Protein AF-T1BIL3-F1 (afdb_monomer)

pLDDT: mean 89.93, std 10.74, range [42.0, 98.38]

Structure (mmCIF, N/CA/C/O backbone):
data_AF-T1BIL3-F1
#
_entry.id   AF-T1BIL3-F1
#
loop_
_atom_site.group_PDB
_atom_site.id
_atom_site.type_symbol
_atom_site.label_atom_id
_atom_site.label_alt_id
_atom_site.label_comp_id
_atom_site.label_asym_id
_atom_site.label_entity_id
_atom_site.label_seq_id
_atom_site.pdbx_PDB_ins_code
_atom_site.Cartn_x
_atom_site.Cartn_y
_atom_site.Cartn_z
_atom_site.occupancy
_atom_site.B_iso_or_equiv
_atom_site.auth_seq_id
_atom_site.auth_comp_id
_atom_site.auth_asym_id
_atom_site.auth_atom_id
_atom_site.pdbx_PDB_model_num
ATOM 1 N N . MET A 1 1 ? 8.417 8.954 -20.978 1.00 43.25 1 MET A N 1
ATOM 2 C CA . MET A 1 1 ? 8.339 9.498 -19.604 1.00 43.25 1 MET A CA 1
ATOM 3 C C . MET A 1 1 ? 7.316 8.680 -18.839 1.00 43.25 1 MET A C 1
ATOM 5 O O . MET A 1 1 ? 6.170 8.640 -19.264 1.00 43.25 1 MET A O 1
ATOM 9 N N . HIS A 1 2 ? 7.718 7.974 -17.783 1.00 51.50 2 HIS A N 1
ATOM 10 C CA . HIS A 1 2 ? 6.788 7.180 -16.974 1.00 51.50 2 HIS A CA 1
ATOM 11 C C . HIS A 1 2 ? 5.983 8.126 -16.070 1.00 51.50 2 HIS A C 1
ATOM 13 O O . HIS A 1 2 ? 6.568 8.838 -15.262 1.00 51.50 2 HIS A O 1
ATOM 19 N N . GLN A 1 3 ? 4.660 8.177 -16.250 1.00 61.75 3 GLN A N 1
ATOM 20 C CA . GLN A 1 3 ? 3.774 9.171 -15.618 1.00 61.75 3 GLN A CA 1
ATOM 21 C C . GLN A 1 3 ? 3.344 8.832 -14.171 1.00 61.75 3 GLN A C 1
ATOM 23 O O . GLN A 1 3 ? 2.511 9.527 -13.601 1.00 61.75 3 GLN A O 1
ATOM 28 N N . GLY A 1 4 ? 3.916 7.801 -13.541 1.00 76.25 4 GLY A N 1
ATOM 29 C CA . GLY A 1 4 ? 3.666 7.470 -12.134 1.00 76.25 4 GLY A CA 1
ATOM 30 C C . GLY A 1 4 ? 3.853 5.986 -11.827 1.00 76.25 4 GLY A C 1
ATOM 31 O O . GLY A 1 4 ? 3.975 5.170 -12.738 1.00 76.25 4 GLY A O 1
ATOM 32 N N . ILE A 1 5 ? 3.862 5.635 -10.538 1.00 87.62 5 ILE A N 1
ATOM 33 C CA . ILE A 1 5 ? 3.815 4.243 -10.070 1.00 87.62 5 ILE A CA 1
ATOM 34 C C . ILE A 1 5 ? 2.350 3.839 -9.813 1.00 87.62 5 ILE A C 1
ATOM 36 O O . ILE A 1 5 ? 1.689 4.466 -8.978 1.00 87.62 5 ILE A O 1
ATOM 40 N N . PRO A 1 6 ? 1.776 2.860 -10.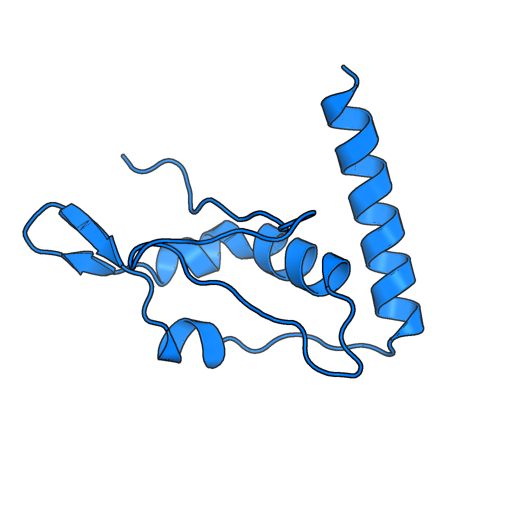538 1.00 91.25 6 PRO A N 1
ATOM 41 C CA . PRO A 1 6 ? 0.423 2.378 -10.270 1.00 91.25 6 PRO A CA 1
ATOM 42 C C . PRO A 1 6 ? 0.348 1.713 -8.894 1.00 91.25 6 PRO A C 1
ATOM 44 O O . PRO A 1 6 ? 1.192 0.890 -8.552 1.00 91.25 6 PRO A O 1
ATOM 47 N N . ILE A 1 7 ? -0.666 2.073 -8.114 1.00 93.56 7 ILE A N 1
ATOM 48 C CA . ILE A 1 7 ? -0.946 1.492 -6.800 1.00 93.56 7 ILE A CA 1
ATOM 49 C C . ILE A 1 7 ? -2.439 1.178 -6.796 1.00 93.56 7 ILE A C 1
ATOM 51 O O . ILE A 1 7 ? -3.233 2.011 -7.2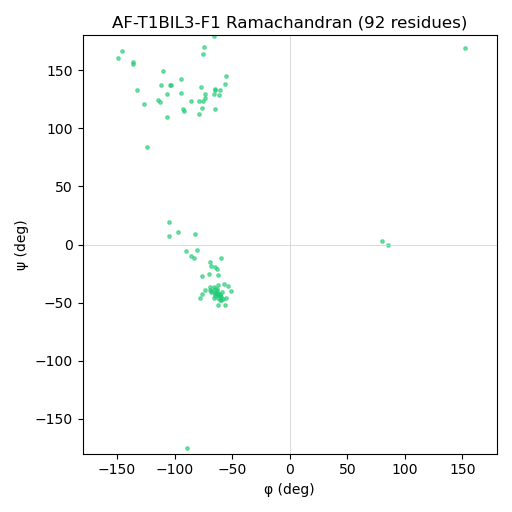26 1.00 93.56 7 ILE A O 1
ATOM 55 N N . GLY A 1 8 ? -2.815 -0.020 -6.357 1.00 93.81 8 GLY A N 1
ATOM 56 C CA . GLY A 1 8 ? -4.203 -0.474 -6.346 1.00 93.81 8 GLY A CA 1
ATOM 57 C C . GLY A 1 8 ? -4.468 -1.436 -5.196 1.00 93.81 8 GLY A C 1
ATOM 58 O O . GLY A 1 8 ? -3.537 -2.034 -4.653 1.00 93.81 8 GLY A O 1
ATOM 59 N N . ILE A 1 9 ? -5.744 -1.593 -4.847 1.00 94.56 9 ILE A N 1
ATOM 60 C CA . ILE A 1 9 ? -6.207 -2.556 -3.847 1.00 94.56 9 ILE A CA 1
ATOM 61 C C . ILE A 1 9 ? -6.907 -3.733 -4.534 1.00 94.56 9 ILE A C 1
ATOM 63 O O . ILE A 1 9 ? -7.788 -3.561 -5.377 1.00 94.56 9 ILE A O 1
ATOM 67 N N . ALA A 1 10 ? -6.505 -4.957 -4.193 1.00 95.31 10 ALA A N 1
ATOM 68 C CA . ALA A 1 10 ? -7.148 -6.156 -4.715 1.00 95.31 10 ALA A CA 1
ATOM 69 C C . ALA A 1 10 ? -8.455 -6.426 -3.951 1.00 95.31 10 ALA A C 1
ATOM 71 O O . ALA A 1 10 ? -8.430 -6.770 -2.773 1.00 95.31 10 ALA A O 1
ATOM 72 N N . ILE A 1 11 ? -9.599 -6.295 -4.631 1.00 93.44 11 ILE A N 1
ATOM 73 C CA . ILE A 1 11 ? -10.942 -6.534 -4.058 1.00 93.44 11 ILE A CA 1
ATOM 74 C C . ILE A 1 11 ? -11.430 -7.985 -4.202 1.00 93.44 11 ILE A C 1
ATOM 76 O O . ILE A 1 11 ? -12.509 -8.343 -3.739 1.00 93.44 11 ILE A O 1
ATOM 80 N N . LYS A 1 12 ? -10.661 -8.815 -4.908 1.00 95.06 12 LYS A N 1
ATOM 81 C CA . LYS A 1 12 ? -10.931 -10.234 -5.154 1.00 95.06 12 LYS A CA 1
ATOM 82 C C . LYS A 1 12 ? -9.609 -10.993 -5.197 1.00 95.06 12 LYS A C 1
ATOM 84 O O . LYS A 1 12 ? -8.552 -10.380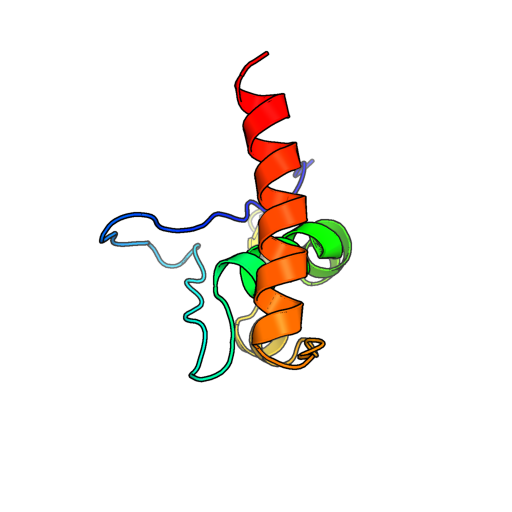 -5.341 1.00 95.06 12 LYS A O 1
ATOM 89 N N . ASN A 1 13 ? -9.671 -12.318 -5.129 1.00 95.88 13 ASN A N 1
ATOM 90 C CA . ASN A 1 13 ? -8.484 -13.147 -5.320 1.00 95.88 13 ASN A CA 1
ATOM 91 C C . ASN A 1 13 ? -7.915 -12.932 -6.728 1.00 95.88 13 ASN A C 1
ATOM 93 O O . ASN A 1 13 ? -8.640 -13.018 -7.720 1.00 95.88 13 ASN A O 1
ATOM 97 N N . VAL A 1 14 ? -6.618 -12.651 -6.799 1.00 95.50 14 VAL A N 1
ATOM 98 C CA . VAL A 1 14 ? -5.890 -12.364 -8.038 1.00 95.50 14 VAL A CA 1
ATOM 99 C C . VAL A 1 14 ? -4.553 -13.097 -8.044 1.00 95.50 14 VAL A C 1
ATOM 101 O O . VAL A 1 14 ? -4.004 -13.417 -6.991 1.00 95.50 14 VAL A O 1
ATOM 104 N N . ALA A 1 15 ? -4.021 -13.327 -9.240 1.00 95.94 15 ALA A N 1
ATOM 105 C CA . ALA A 1 15 ? -2.630 -13.702 -9.458 1.00 95.94 15 ALA A CA 1
ATOM 106 C C . ALA A 1 15 ? -1.904 -12.527 -10.126 1.00 95.94 15 ALA A C 1
ATOM 108 O O . ALA A 1 15 ? -2.518 -11.762 -10.870 1.00 95.94 15 ALA A O 1
ATOM 109 N N . PHE A 1 16 ? -0.609 -12.376 -9.861 1.00 94.00 16 PHE A N 1
ATOM 110 C CA . PHE A 1 16 ? 0.209 -11.288 -10.396 1.00 94.00 16 PHE A CA 1
ATOM 111 C C . PHE A 1 16 ? 1.568 -11.815 -10.876 1.00 94.00 16 PHE A C 1
ATOM 113 O O . PHE A 1 16 ? 2.020 -12.873 -10.437 1.00 94.00 16 PHE A O 1
ATOM 120 N N . ASN A 1 17 ? 2.195 -11.103 -11.815 1.00 92.75 17 ASN A N 1
ATOM 121 C CA . ASN A 1 17 ? 3.500 -11.463 -12.374 1.00 92.75 17 ASN A CA 1
ATOM 122 C C . ASN A 1 17 ? 4.660 -10.838 -11.560 1.00 92.75 17 ASN A C 1
ATOM 124 O O . ASN A 1 17 ? 4.445 -10.207 -10.530 1.00 92.75 17 ASN A O 1
ATOM 128 N N . GLN A 1 18 ? 5.908 -10.998 -12.015 1.00 87.62 18 GLN A N 1
ATOM 129 C CA . GLN A 1 18 ? 7.102 -10.556 -11.269 1.00 87.62 18 GLN A CA 1
ATOM 130 C C . GLN A 1 18 ? 7.255 -9.026 -11.148 1.00 87.62 18 GLN A C 1
ATOM 132 O O . GLN A 1 18 ? 7.975 -8.547 -10.261 1.00 87.62 18 GLN A O 1
ATOM 137 N N . ASP A 1 19 ? 6.558 -8.275 -12.004 1.00 86.44 19 ASP A N 1
ATOM 138 C CA . ASP A 1 19 ? 6.624 -6.812 -12.081 1.00 86.44 19 ASP A CA 1
ATOM 139 C C . ASP A 1 19 ? 5.711 -6.123 -11.058 1.00 86.44 19 ASP A C 1
ATOM 141 O O . ASP A 1 19 ? 5.830 -4.924 -10.815 1.00 86.44 19 ASP A O 1
ATOM 145 N N . ILE A 1 20 ? 4.821 -6.883 -10.417 1.00 91.44 20 ILE A N 1
ATOM 146 C CA . ILE A 1 20 ? 3.899 -6.388 -9.398 1.00 91.44 20 ILE A CA 1
ATOM 147 C C . ILE A 1 20 ? 4.396 -6.815 -8.017 1.00 91.44 20 ILE A C 1
ATOM 149 O O . ILE A 1 20 ? 4.818 -7.952 -7.798 1.00 91.44 20 ILE A O 1
ATOM 153 N N . LYS A 1 21 ? 4.324 -5.894 -7.053 1.00 92.38 21 LYS A N 1
ATOM 154 C CA . LYS A 1 21 ? 4.570 -6.180 -5.636 1.00 92.38 21 LYS A CA 1
ATOM 155 C C . LYS A 1 21 ? 3.240 -6.172 -4.896 1.00 92.38 21 LYS A C 1
ATOM 157 O O . LYS A 1 21 ? 2.630 -5.120 -4.733 1.00 92.38 21 LYS A O 1
ATOM 162 N N . ALA A 1 22 ? 2.786 -7.348 -4.468 1.00 93.62 22 ALA A N 1
ATOM 163 C CA . ALA A 1 22 ? 1.609 -7.470 -3.621 1.00 93.62 22 ALA A CA 1
ATOM 164 C C . ALA A 1 22 ? 2.009 -7.308 -2.152 1.00 93.62 22 ALA A C 1
ATOM 166 O O . ALA A 1 22 ? 2.855 -8.042 -1.643 1.00 93.62 22 ALA A O 1
ATOM 167 N N . LEU A 1 23 ? 1.383 -6.348 -1.478 1.00 93.56 23 LEU A N 1
ATOM 168 C CA . LEU A 1 23 ? 1.556 -6.115 -0.051 1.00 93.56 23 LEU A CA 1
ATOM 169 C C . LEU A 1 23 ? 0.341 -6.665 0.690 1.00 93.56 23 LEU A C 1
ATOM 171 O O . LEU A 1 23 ? -0.798 -6.463 0.269 1.00 93.56 23 LEU A O 1
ATOM 175 N N . ARG A 1 24 ? 0.585 -7.342 1.811 1.00 93.25 24 ARG A N 1
ATOM 176 C CA . ARG A 1 24 ? -0.461 -7.776 2.736 1.00 93.25 24 ARG A CA 1
ATOM 177 C C . ARG A 1 24 ? -0.305 -6.994 4.030 1.00 93.25 24 ARG A C 1
ATOM 179 O O . ARG A 1 24 ? 0.757 -7.046 4.644 1.00 93.25 24 ARG A O 1
ATOM 186 N N . ALA A 1 25 ? -1.359 -6.291 4.433 1.00 93.69 25 ALA A N 1
ATOM 187 C CA . ALA A 1 25 ? -1.392 -5.645 5.737 1.00 93.69 25 ALA A CA 1
ATOM 188 C C . ALA A 1 25 ? -1.263 -6.706 6.841 1.00 93.69 25 ALA A C 1
ATOM 190 O O . ALA A 1 25 ? -1.918 -7.752 6.796 1.00 93.69 25 ALA A O 1
ATOM 191 N N . GLN A 1 26 ? -0.383 -6.439 7.801 1.00 93.94 26 GLN A N 1
ATOM 192 C CA . GLN A 1 26 ? -0.244 -7.256 9.000 1.00 93.94 26 GLN A CA 1
ATOM 193 C C . GLN A 1 26 ? -1.407 -7.005 9.970 1.00 93.94 26 GLN A C 1
ATOM 195 O O . GLN A 1 26 ? -2.192 -6.070 9.800 1.00 93.94 26 GLN A O 1
ATOM 200 N N . GLU A 1 27 ? -1.507 -7.832 11.008 1.00 95.38 27 GLU A N 1
ATOM 201 C CA . GLU A 1 27 ? -2.472 -7.610 12.084 1.00 95.38 27 GLU A CA 1
ATOM 202 C C . GLU A 1 27 ? -2.287 -6.217 12.717 1.00 95.38 27 GLU A C 1
ATOM 204 O O . GLU A 1 27 ? -1.165 -5.745 12.900 1.00 95.38 27 GLU A O 1
ATOM 209 N N . GLY A 1 28 ? -3.398 -5.534 13.005 1.00 96.19 28 GLY A N 1
ATOM 210 C CA . GLY A 1 28 ? -3.388 -4.166 13.538 1.00 96.19 28 GLY A CA 1
ATOM 211 C C . GLY A 1 28 ? -3.176 -3.055 12.500 1.00 96.19 28 GLY A C 1
ATOM 212 O O . GLY A 1 28 ? -3.134 -1.885 12.881 1.00 96.19 28 GLY A O 1
ATOM 213 N N . VAL A 1 29 ? -3.082 -3.388 11.207 1.00 97.31 29 VAL A N 1
ATOM 214 C CA . VAL A 1 29 ? -2.999 -2.409 10.113 1.00 97.31 29 VAL A CA 1
ATOM 215 C C . VAL A 1 29 ? -4.238 -2.501 9.229 1.00 97.31 29 VAL A C 1
ATOM 217 O O . VAL A 1 29 ? -4.551 -3.566 8.695 1.00 97.31 29 VAL A O 1
ATOM 220 N N . ASP A 1 30 ? -4.936 -1.382 9.046 1.00 97.56 30 ASP A N 1
ATOM 221 C CA . ASP A 1 30 ? -6.047 -1.314 8.100 1.00 97.56 30 ASP A CA 1
ATOM 222 C C . ASP A 1 30 ? -5.521 -1.299 6.642 1.00 97.56 30 ASP A C 1
ATOM 224 O O . ASP A 1 30 ? -4.678 -0.462 6.297 1.00 97.56 30 ASP A O 1
ATOM 228 N N . PRO A 1 31 ? -5.986 -2.204 5.755 1.00 96.44 31 PRO A N 1
ATOM 229 C CA . PRO A 1 31 ? -5.500 -2.271 4.376 1.00 96.44 31 PRO A CA 1
ATOM 230 C C . PRO A 1 31 ? -5.778 -1.014 3.544 1.00 96.44 31 PRO A C 1
ATOM 232 O O . PRO A 1 31 ? -4.955 -0.656 2.702 1.00 96.44 31 PRO A O 1
ATOM 235 N N . ASN A 1 32 ? -6.913 -0.340 3.766 1.00 96.75 32 ASN A N 1
ATOM 236 C CA . ASN A 1 32 ? -7.249 0.882 3.033 1.00 96.75 32 ASN A CA 1
ATOM 237 C C . ASN A 1 32 ? -6.386 2.041 3.527 1.00 96.75 32 ASN A C 1
ATOM 239 O O . ASN A 1 32 ? -5.887 2.820 2.721 1.00 96.75 32 ASN A O 1
ATOM 243 N N . PHE A 1 33 ? -6.141 2.120 4.835 1.00 97.56 33 PHE A N 1
ATOM 244 C CA . PHE A 1 33 ? -5.204 3.092 5.389 1.00 97.56 33 PHE A CA 1
ATOM 245 C C . PHE A 1 33 ? -3.799 2.929 4.795 1.00 97.56 33 PHE A C 1
ATOM 247 O O . PHE A 1 33 ? -3.206 3.910 4.344 1.00 97.56 33 PHE A O 1
ATOM 254 N N . LEU A 1 34 ? -3.284 1.695 4.726 1.00 96.38 34 LEU A N 1
ATOM 255 C CA . LEU A 1 34 ? -1.994 1.413 4.091 1.00 96.38 34 LEU A CA 1
ATOM 256 C C . LEU A 1 34 ? -1.994 1.814 2.608 1.00 96.38 34 LEU A C 1
ATOM 258 O O . LEU A 1 34 ? -1.047 2.452 2.148 1.00 96.38 34 LEU A O 1
ATOM 262 N N . PHE A 1 35 ? -3.060 1.484 1.872 1.00 96.00 35 PHE A N 1
ATOM 263 C CA . PHE A 1 35 ? -3.233 1.894 0.477 1.00 96.00 35 PHE A CA 1
ATOM 264 C C . PHE A 1 35 ? -3.151 3.419 0.320 1.00 96.00 35 PHE A C 1
ATOM 266 O O . PHE A 1 35 ? -2.332 3.905 -0.460 1.00 96.00 35 PHE A O 1
ATOM 273 N N . TYR A 1 36 ? -3.922 4.175 1.104 1.00 96.12 36 TYR A N 1
ATOM 274 C CA . TYR A 1 36 ? -3.937 5.636 1.040 1.00 96.12 36 TYR A CA 1
ATOM 275 C C . TYR A 1 36 ? -2.616 6.271 1.469 1.00 96.12 36 TYR A C 1
ATOM 277 O O . TYR A 1 36 ? -2.177 7.246 0.858 1.00 96.12 36 TYR A O 1
ATOM 285 N N . GLN A 1 37 ? -1.935 5.696 2.462 1.00 95.31 37 GLN A N 1
ATOM 286 C CA . GLN A 1 37 ? -0.620 6.168 2.886 1.00 95.31 37 GLN A CA 1
ATOM 287 C C . GLN A 1 37 ? 0.431 5.991 1.780 1.00 95.31 37 GLN A C 1
ATOM 289 O O . GLN A 1 37 ? 1.223 6.900 1.533 1.00 95.31 37 GLN A O 1
ATOM 294 N N . LEU A 1 38 ? 0.422 4.852 1.077 1.00 95.06 38 LEU A N 1
ATOM 295 C CA . LEU A 1 38 ? 1.304 4.614 -0.070 1.00 95.06 38 LEU A CA 1
ATOM 296 C C . LEU A 1 38 ? 0.928 5.501 -1.262 1.00 95.06 38 LEU A C 1
ATOM 298 O O . LEU A 1 38 ? 1.809 6.064 -1.911 1.00 95.06 38 LEU A O 1
ATOM 302 N N . HIS A 1 39 ? -0.368 5.677 -1.523 1.00 94.00 39 HIS A N 1
ATOM 303 C CA . HIS A 1 39 ? -0.856 6.540 -2.594 1.00 94.00 39 HIS A CA 1
ATOM 304 C C . HIS A 1 39 ? -0.448 8.005 -2.379 1.00 94.00 39 HIS A C 1
ATOM 306 O O . HIS A 1 39 ? 0.061 8.647 -3.298 1.00 94.00 39 HIS A O 1
ATOM 312 N N . GLY A 1 40 ? -0.553 8.516 -1.149 1.00 93.00 40 GLY A N 1
ATOM 313 C CA . GLY A 1 40 ? -0.067 9.852 -0.783 1.00 93.00 40 GLY A CA 1
ATOM 314 C C . GLY A 1 40 ? 1.452 10.022 -0.923 1.00 93.00 40 GLY A C 1
ATOM 315 O O . GLY A 1 40 ? 1.936 11.140 -1.083 1.00 93.00 40 GLY A O 1
ATOM 316 N N . ARG A 1 41 ? 2.212 8.919 -0.929 1.00 93.44 41 ARG A N 1
ATOM 317 C CA . ARG A 1 41 ? 3.680 8.887 -1.062 1.00 93.44 41 ARG A CA 1
ATOM 318 C C . ARG A 1 41 ? 4.147 8.439 -2.446 1.00 93.44 41 ARG A C 1
ATOM 320 O O . ARG A 1 41 ? 5.303 8.060 -2.627 1.00 93.44 41 ARG A O 1
ATOM 327 N N . ARG A 1 42 ? 3.277 8.517 -3.457 1.00 92.81 42 ARG A N 1
ATOM 328 C CA . ARG A 1 42 ? 3.563 8.077 -4.831 1.00 92.81 42 ARG A CA 1
ATOM 329 C C . ARG A 1 42 ? 4.860 8.652 -5.405 1.00 92.81 42 ARG A C 1
ATOM 331 O O . ARG A 1 42 ? 5.591 7.930 -6.077 1.00 92.81 42 ARG A O 1
ATOM 338 N N . SER A 1 43 ? 5.152 9.925 -5.143 1.00 91.81 43 SER A N 1
ATOM 339 C CA . SER A 1 43 ? 6.373 10.585 -5.628 1.00 91.81 43 SER A CA 1
ATOM 340 C C . SER A 1 43 ? 7.641 10.021 -4.983 1.00 91.81 43 SER A C 1
ATOM 342 O O . SER A 1 43 ? 8.637 9.820 -5.672 1.00 91.81 43 SER A O 1
ATOM 344 N N . GLU A 1 44 ? 7.599 9.721 -3.684 1.00 93.38 44 GLU A N 1
ATOM 345 C CA . GLU A 1 44 ? 8.703 9.074 -2.966 1.00 93.38 44 GLU A CA 1
ATOM 346 C C . GLU A 1 44 ? 8.918 7.650 -3.489 1.00 93.38 44 GLU A C 1
ATOM 348 O O . GLU A 1 44 ? 10.035 7.287 -3.849 1.00 93.38 44 GLU A O 1
ATOM 353 N N . LEU A 1 45 ? 7.833 6.884 -3.644 1.00 93.50 45 LEU A N 1
ATOM 354 C CA . LEU A 1 45 ? 7.870 5.538 -4.217 1.00 93.50 45 LEU A CA 1
ATOM 355 C C . LEU A 1 45 ? 8.437 5.530 -5.641 1.00 93.50 45 LEU A C 1
ATOM 357 O O . LEU A 1 45 ? 9.230 4.655 -5.976 1.00 93.50 45 LEU A O 1
ATOM 361 N N . LEU A 1 46 ? 8.071 6.511 -6.473 1.00 91.94 46 LEU A N 1
ATOM 362 C CA . LEU A 1 46 ? 8.632 6.664 -7.816 1.00 91.94 46 LEU A CA 1
ATOM 363 C C . LEU A 1 46 ? 10.135 6.982 -7.769 1.00 91.94 46 LEU A C 1
ATOM 365 O O . LEU A 1 46 ? 10.886 6.449 -8.578 1.00 91.94 46 LEU A O 1
ATOM 369 N N . GLY A 1 47 ? 10.582 7.792 -6.804 1.00 91.88 47 GLY A N 1
ATOM 370 C CA . GLY A 1 47 ? 12.002 8.084 -6.578 1.00 91.88 47 GLY A CA 1
ATOM 371 C C . GLY A 1 47 ? 12.830 6.869 -6.139 1.00 91.88 47 GLY A C 1
ATOM 372 O O . GLY A 1 47 ? 14.047 6.869 -6.296 1.00 91.88 47 GLY A O 1
ATOM 373 N N . MET A 1 48 ? 12.185 5.817 -5.629 1.00 92.06 48 MET A N 1
ATOM 374 C CA . MET A 1 48 ? 12.830 4.549 -5.269 1.00 92.06 48 MET A CA 1
ATOM 375 C C . 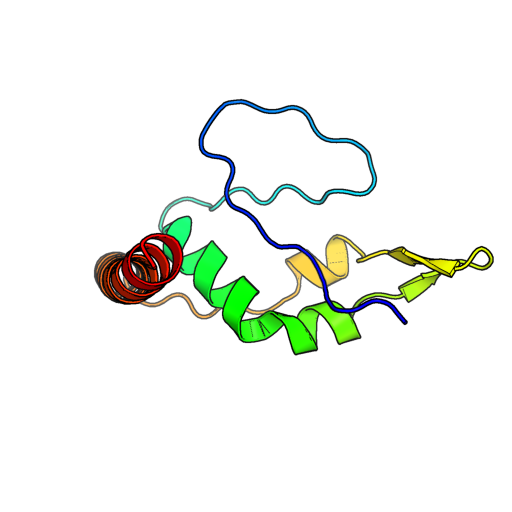MET A 1 48 ? 12.956 3.572 -6.451 1.00 92.06 48 MET A C 1
ATOM 377 O O . MET A 1 48 ? 13.617 2.539 -6.309 1.00 92.06 48 MET A O 1
ATOM 381 N N . VAL A 1 49 ? 12.313 3.859 -7.590 1.00 90.88 49 VAL A N 1
ATOM 382 C CA . VAL A 1 49 ? 12.344 3.006 -8.784 1.00 90.88 49 VAL A CA 1
ATOM 383 C C . VAL A 1 49 ? 13.686 3.152 -9.494 1.00 90.88 49 VAL A C 1
ATOM 385 O O . VAL A 1 49 ? 14.077 4.236 -9.918 1.00 90.88 49 VAL A O 1
ATOM 388 N N . GLU A 1 50 ? 14.373 2.031 -9.676 1.00 88.75 50 GLU A N 1
ATOM 389 C CA . GLU A 1 50 ? 15.598 1.949 -10.466 1.00 88.75 50 GLU A CA 1
ATOM 390 C C . GLU A 1 50 ? 15.273 1.523 -11.896 1.00 88.75 50 GLU A C 1
ATOM 392 O O . GLU A 1 50 ? 14.415 0.670 -12.117 1.00 88.75 50 GLU A O 1
ATOM 397 N N . PHE A 1 51 ? 15.975 2.074 -12.884 1.00 84.00 51 PHE A N 1
ATOM 398 C CA . PHE A 1 51 ? 15.805 1.668 -14.277 1.00 84.00 51 PHE A CA 1
ATOM 399 C C . PHE A 1 51 ? 16.834 0.611 -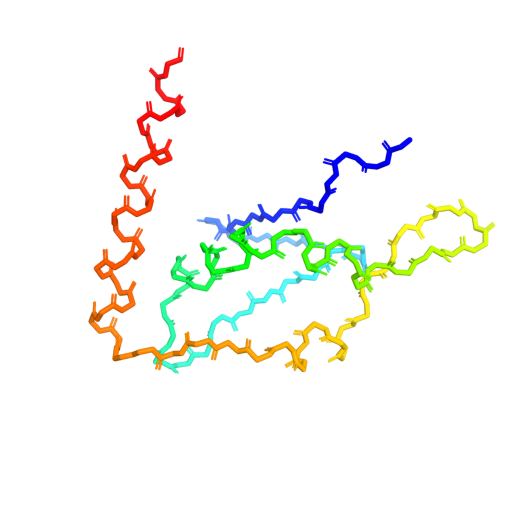14.660 1.00 84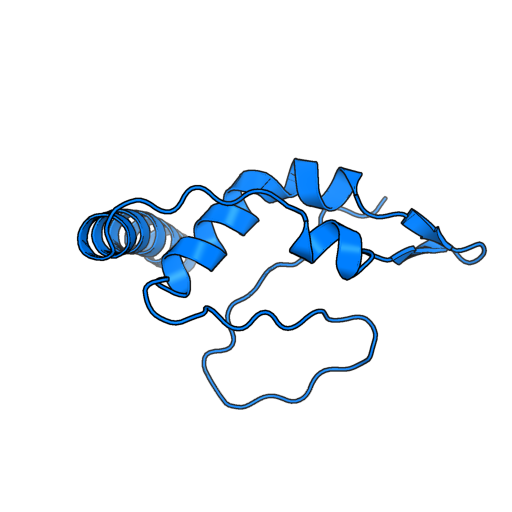.00 51 PHE A C 1
ATOM 401 O O . PHE A 1 51 ? 18.033 0.759 -14.435 1.00 84.00 51 PHE A O 1
ATOM 408 N N . THR A 1 52 ? 16.351 -0.467 -15.265 1.00 79.88 52 THR A N 1
ATOM 409 C CA . THR A 1 52 ? 17.205 -1.492 -15.871 1.00 79.88 52 THR A CA 1
ATOM 410 C C . THR A 1 52 ? 17.788 -0.995 -17.198 1.00 79.88 52 THR A C 1
ATOM 412 O O . THR A 1 52 ? 17.274 -0.049 -17.795 1.00 79.88 52 THR A O 1
ATOM 415 N N . GLY A 1 53 ? 18.827 -1.662 -17.713 1.00 75.38 53 GLY A N 1
ATOM 416 C CA . GLY A 1 53 ? 19.477 -1.295 -18.984 1.00 75.38 53 GLY A CA 1
ATOM 417 C C . GLY A 1 53 ? 18.567 -1.310 -20.224 1.00 75.38 53 GLY A C 1
ATOM 418 O O . GLY A 1 53 ? 18.953 -0.783 -21.260 1.00 75.38 53 GLY A O 1
ATOM 419 N N . ILE A 1 54 ? 17.358 -1.873 -20.116 1.00 78.25 54 ILE A N 1
ATOM 420 C CA . ILE A 1 54 ? 16.324 -1.886 -21.166 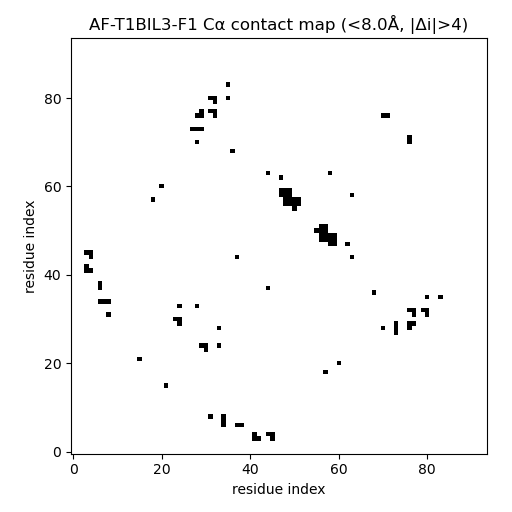1.00 78.25 54 ILE A CA 1
ATOM 421 C C . ILE A 1 54 ? 15.175 -0.895 -20.897 1.00 78.25 54 ILE A C 1
ATOM 423 O O . ILE A 1 54 ? 14.168 -0.910 -21.597 1.00 78.25 54 ILE A O 1
ATOM 427 N N . GLY A 1 55 ? 15.299 -0.045 -19.871 1.00 77.62 55 GLY A N 1
ATOM 428 C CA . GLY A 1 55 ? 14.337 1.011 -19.539 1.00 77.62 55 GLY A CA 1
ATOM 429 C C . GLY A 1 55 ? 13.152 0.581 -18.668 1.00 77.62 55 GLY A C 1
ATOM 430 O O . GLY A 1 55 ? 12.333 1.425 -18.311 1.00 77.62 55 GLY A O 1
ATOM 431 N N . ALA A 1 56 ? 13.047 -0.694 -18.280 1.00 81.00 56 ALA A N 1
ATOM 432 C CA . ALA A 1 56 ? 12.017 -1.137 -17.341 1.00 81.00 56 ALA A CA 1
ATOM 433 C C . ALA A 1 56 ? 12.348 -0.661 -15.918 1.00 81.00 56 ALA A C 1
ATOM 435 O O . ALA A 1 56 ? 13.470 -0.873 -15.442 1.00 81.00 56 ALA A O 1
ATOM 436 N N . GLY A 1 57 ? 11.375 -0.030 -15.256 1.00 86.75 57 GLY A N 1
ATOM 437 C CA . GLY A 1 57 ? 11.478 0.396 -13.863 1.00 86.75 57 GLY A CA 1
ATOM 438 C C . GLY A 1 57 ? 11.302 -0.779 -12.900 1.00 86.75 57 GLY A C 1
ATOM 439 O O . GLY A 1 57 ? 10.399 -1.596 -13.063 1.00 86.75 57 GLY A O 1
ATOM 440 N N . LYS A 1 58 ? 12.150 -0.849 -11.879 1.00 89.50 58 LYS A N 1
ATOM 441 C CA . LYS A 1 58 ? 12.146 -1.864 -10.831 1.00 89.50 58 LYS A CA 1
ATOM 442 C C . LYS A 1 58 ? 12.107 -1.186 -9.468 1.00 89.50 58 LYS A C 1
ATOM 444 O O . LYS A 1 58 ? 13.025 -0.457 -9.104 1.00 89.50 58 LYS A O 1
ATOM 449 N N . LEU A 1 59 ? 11.071 -1.483 -8.688 1.00 90.94 59 LEU A N 1
ATOM 450 C CA . LEU A 1 59 ? 11.046 -1.166 -7.264 1.00 90.94 59 LEU A CA 1
ATOM 451 C C . LEU A 1 59 ? 11.579 -2.366 -6.477 1.00 90.94 59 LEU A C 1
ATOM 453 O O . LEU A 1 59 ? 10.983 -3.450 -6.488 1.00 90.94 59 LEU A O 1
ATOM 457 N N . ASP A 1 60 ? 12.723 -2.181 -5.822 1.00 90.94 60 ASP A N 1
ATOM 458 C CA . ASP A 1 60 ? 13.310 -3.221 -4.985 1.00 90.94 60 ASP A CA 1
ATOM 459 C C . ASP A 1 60 ? 12.410 -3.531 -3.778 1.00 90.94 60 ASP A C 1
ATOM 461 O O . ASP A 1 60 ? 11.902 -2.636 -3.102 1.00 90.94 60 ASP A O 1
ATOM 465 N N . THR A 1 61 ? 12.197 -4.822 -3.518 1.00 91.06 61 THR A N 1
ATOM 466 C CA . THR A 1 61 ? 11.269 -5.269 -2.469 1.00 91.06 61 THR A CA 1
ATOM 467 C C . THR A 1 61 ? 11.797 -4.956 -1.074 1.00 91.06 61 THR A C 1
ATOM 469 O O . THR A 1 61 ? 11.011 -4.558 -0.221 1.00 91.06 61 THR A O 1
ATOM 472 N N . ASN A 1 62 ? 13.109 -5.050 -0.844 1.00 92.00 62 ASN A N 1
ATOM 473 C CA . ASN A 1 62 ? 13.682 -4.717 0.458 1.00 92.00 62 ASN A CA 1
ATOM 474 C C . ASN A 1 62 ? 13.598 -3.212 0.714 1.00 92.00 62 ASN A C 1
ATOM 476 O O . ASN A 1 62 ? 13.257 -2.807 1.820 1.00 92.00 62 ASN A O 1
ATOM 480 N N . LYS A 1 63 ? 13.824 -2.382 -0.315 1.00 92.38 63 LYS A N 1
ATOM 481 C CA . LYS A 1 63 ? 13.611 -0.929 -0.207 1.00 92.38 63 LYS A CA 1
ATOM 482 C C . LYS A 1 63 ? 12.160 -0.586 0.126 1.00 92.38 63 LYS A C 1
ATOM 484 O O . LYS A 1 63 ? 11.927 0.245 0.995 1.00 92.38 63 LYS A O 1
ATOM 489 N N . LEU A 1 64 ? 11.194 -1.231 -0.535 1.00 93.12 64 LEU A N 1
ATOM 490 C CA . LEU A 1 64 ? 9.771 -1.027 -0.252 1.00 93.12 64 LEU A CA 1
ATOM 491 C C . LEU A 1 64 ? 9.403 -1.446 1.180 1.00 93.12 64 LEU A C 1
ATOM 493 O O . LEU A 1 64 ? 8.693 -0.714 1.858 1.00 93.12 64 LEU A O 1
ATOM 497 N N . LEU A 1 65 ? 9.901 -2.591 1.655 1.00 91.25 65 LEU A N 1
ATOM 498 C CA . LEU A 1 65 ? 9.640 -3.076 3.017 1.00 91.25 65 LEU A CA 1
ATOM 499 C C . LEU A 1 65 ? 10.344 -2.247 4.102 1.00 91.25 65 LEU A C 1
ATOM 501 O O . LEU A 1 65 ? 9.874 -2.210 5.235 1.00 91.25 65 LEU A O 1
ATOM 505 N N . ALA A 1 66 ? 11.448 -1.578 3.767 1.00 92.62 66 ALA A N 1
ATOM 506 C CA . ALA A 1 66 ? 12.157 -0.671 4.666 1.00 92.62 66 ALA A CA 1
ATOM 507 C C . ALA A 1 66 ? 11.522 0.729 4.748 1.00 92.62 66 ALA A C 1
ATOM 509 O O . ALA A 1 66 ? 11.982 1.557 5.536 1.00 92.62 66 ALA A O 1
ATOM 510 N N . LEU A 1 67 ? 10.490 1.014 3.945 1.00 91.88 67 LEU A N 1
ATOM 511 C CA . LEU A 1 67 ? 9.791 2.292 3.973 1.00 91.88 67 LEU A CA 1
ATOM 512 C C . LEU A 1 67 ? 9.077 2.457 5.329 1.00 91.88 67 LEU A C 1
ATOM 514 O O . LEU A 1 67 ? 8.166 1.682 5.630 1.00 91.88 67 LEU A O 1
ATOM 518 N N . PRO A 1 68 ? 9.437 3.457 6.152 1.00 91.31 68 PRO A N 1
ATOM 519 C CA . PRO A 1 68 ? 8.788 3.655 7.442 1.00 91.31 68 PRO A CA 1
ATOM 520 C C . PRO A 1 68 ? 7.331 4.052 7.223 1.00 91.31 68 PRO A C 1
ATOM 522 O O . PRO A 1 68 ? 7.066 4.977 6.460 1.00 91.31 68 PRO A O 1
ATOM 525 N N . VAL A 1 69 ? 6.393 3.384 7.891 1.00 88.19 69 VAL A N 1
ATOM 526 C CA . VAL A 1 69 ? 4.961 3.711 7.839 1.00 88.19 69 VAL A CA 1
ATOM 527 C C . VAL A 1 69 ? 4.489 4.257 9.181 1.00 88.19 69 VAL A C 1
ATOM 529 O O . VAL A 1 69 ? 4.843 3.734 10.237 1.00 88.19 69 VAL A O 1
ATOM 532 N N . ASN A 1 70 ? 3.673 5.307 9.144 1.00 90.75 70 ASN A N 1
ATOM 533 C CA . ASN A 1 70 ? 3.028 5.836 10.341 1.00 90.75 70 ASN A CA 1
ATOM 534 C C . ASN A 1 70 ? 1.832 4.950 10.677 1.00 90.75 70 ASN A C 1
ATOM 536 O O . ASN A 1 70 ? 0.954 4.770 9.833 1.00 90.75 70 ASN A O 1
ATOM 540 N N . LEU A 1 71 ? 1.794 4.409 11.893 1.00 95.12 71 LEU A N 1
ATOM 541 C CA . LEU A 1 71 ? 0.750 3.491 12.345 1.00 95.12 71 LEU A CA 1
ATOM 542 C C . LEU A 1 71 ? 0.094 4.029 13.625 1.00 95.12 71 LEU A C 1
ATOM 544 O O . LEU A 1 71 ? 0.496 3.639 14.722 1.00 95.12 71 LEU A O 1
ATOM 548 N N . PRO A 1 72 ? -0.891 4.941 13.508 1.00 96.75 72 PRO A N 1
ATOM 549 C CA . PRO A 1 72 ? -1.715 5.330 14.647 1.00 96.75 72 PRO A CA 1
ATOM 550 C C . PRO A 1 72 ? -2.580 4.153 15.129 1.00 96.75 72 PRO A C 1
ATOM 552 O O . PRO A 1 72 ? -2.548 3.057 14.559 1.00 96.75 72 PRO A O 1
ATOM 555 N N . ALA A 1 73 ? -3.381 4.361 16.176 1.00 98.00 73 ALA A N 1
ATOM 556 C CA . ALA A 1 73 ? -4.308 3.337 16.657 1.00 98.00 73 ALA A CA 1
ATOM 557 C C . ALA A 1 73 ? -5.243 2.860 15.528 1.00 98.00 73 ALA A C 1
ATOM 559 O O . ALA A 1 73 ? -5.652 3.648 14.678 1.00 98.00 73 ALA A O 1
ATOM 560 N N . LEU A 1 74 ? -5.608 1.572 15.526 1.00 98.06 74 LEU A N 1
ATOM 561 C CA . LEU A 1 74 ? -6.393 0.966 14.439 1.00 98.06 74 LEU A CA 1
ATOM 562 C C . LEU A 1 74 ? -7.699 1.720 14.143 1.00 98.06 74 LEU A C 1
ATOM 564 O O . LEU A 1 74 ? -8.105 1.825 12.989 1.00 98.06 74 LEU A O 1
ATOM 568 N N . GLU A 1 75 ? -8.347 2.259 15.173 1.00 98.25 75 GLU A N 1
ATOM 569 C CA . GLU A 1 75 ? -9.562 3.050 14.988 1.00 98.25 75 GLU A CA 1
ATOM 570 C C . GLU A 1 75 ? -9.286 4.342 14.208 1.00 98.25 75 GLU A C 1
ATOM 572 O O . GLU A 1 75 ? -9.984 4.643 13.247 1.00 98.25 75 GLU A O 1
ATOM 577 N N . GLU A 1 76 ? -8.211 5.055 14.535 1.00 98.31 76 GLU A N 1
ATOM 578 C CA . GLU A 1 76 ? -7.795 6.256 13.808 1.00 98.31 76 GLU A CA 1
ATOM 579 C C . GLU A 1 76 ? -7.420 5.937 12.354 1.00 98.31 76 GLU A C 1
ATOM 581 O O . GLU A 1 76 ? -7.827 6.657 11.441 1.00 98.31 76 GLU A O 1
ATOM 586 N N . GLN A 1 77 ? -6.731 4.814 12.114 1.00 98.38 77 GLN A N 1
ATOM 587 C CA . GLN A 1 77 ? -6.444 4.340 10.755 1.00 98.38 77 GLN A CA 1
ATOM 588 C C . GLN A 1 77 ? -7.734 4.184 9.933 1.00 98.38 77 GLN A C 1
ATOM 590 O O . GLN A 1 77 ? -7.805 4.656 8.796 1.00 98.38 77 GLN A O 1
ATOM 595 N N . ARG A 1 78 ? -8.770 3.564 10.514 1.00 98.38 78 ARG A N 1
ATOM 596 C CA . ARG A 1 78 ? -10.073 3.363 9.860 1.00 98.38 78 ARG A CA 1
ATOM 597 C C . ARG A 1 78 ? -10.789 4.678 9.576 1.00 98.38 78 ARG A C 1
ATOM 599 O O . ARG A 1 78 ? -11.322 4.833 8.481 1.00 98.38 78 ARG A O 1
ATOM 606 N N . GLN A 1 79 ? -10.778 5.622 10.519 1.00 98.25 79 GLN A N 1
ATOM 607 C CA . GLN A 1 79 ? -11.392 6.941 10.323 1.00 98.25 79 GLN A CA 1
ATOM 608 C C . GLN A 1 79 ? -10.718 7.707 9.176 1.00 98.25 79 GLN A C 1
ATOM 610 O O . GLN A 1 79 ? -11.399 8.221 8.287 1.00 98.25 79 GLN A O 1
ATOM 615 N N . ILE A 1 80 ? -9.381 7.719 9.136 1.00 97.56 80 ILE A N 1
ATOM 616 C CA . ILE A 1 80 ? -8.616 8.346 8.048 1.00 97.56 80 ILE A CA 1
ATOM 617 C C . ILE A 1 80 ? -8.940 7.681 6.704 1.00 97.56 80 ILE A C 1
ATOM 619 O O . ILE A 1 80 ? -9.233 8.369 5.724 1.00 97.56 80 ILE A O 1
ATOM 623 N N . ALA A 1 81 ? -8.921 6.346 6.653 1.00 97.19 81 ALA A N 1
ATOM 624 C CA . ALA A 1 81 ? -9.202 5.600 5.430 1.00 97.19 81 ALA A CA 1
ATOM 625 C C . ALA A 1 81 ? -10.636 5.812 4.923 1.00 97.19 81 ALA A C 1
ATOM 627 O O . ALA A 1 81 ? -10.846 5.922 3.716 1.00 97.19 81 ALA A O 1
ATOM 628 N N . ALA A 1 82 ? -11.618 5.905 5.825 1.00 97.44 82 ALA A N 1
ATOM 629 C CA . ALA A 1 82 ? -13.010 6.171 5.471 1.00 97.44 82 ALA A CA 1
ATOM 630 C C . ALA A 1 82 ? -13.182 7.550 4.816 1.00 97.44 82 ALA A C 1
ATOM 632 O O . ALA A 1 82 ? -13.881 7.666 3.808 1.00 97.44 82 ALA A O 1
ATOM 633 N N . ILE A 1 83 ? -12.503 8.579 5.338 1.00 96.56 83 ILE A N 1
ATOM 634 C CA . ILE A 1 83 ? -12.519 9.926 4.751 1.00 96.56 83 ILE A CA 1
ATOM 635 C C . ILE A 1 83 ? -11.916 9.893 3.346 1.00 96.56 83 ILE A C 1
ATOM 637 O O . ILE A 1 83 ? -12.560 10.350 2.403 1.00 96.56 83 ILE A O 1
ATOM 641 N N . ALA A 1 84 ? -10.717 9.325 3.190 1.00 95.12 84 ALA A N 1
ATOM 642 C CA . ALA A 1 84 ? -10.036 9.264 1.898 1.00 95.12 84 ALA A CA 1
ATOM 643 C C . ALA A 1 84 ? -10.868 8.509 0.847 1.00 95.12 84 ALA A C 1
ATOM 645 O O . ALA A 1 84 ? -11.091 9.021 -0.248 1.00 95.12 84 ALA A O 1
ATOM 646 N N . ARG A 1 85 ? -11.438 7.362 1.227 1.00 94.25 85 ARG A N 1
ATOM 647 C CA . ARG A 1 85 ? -12.334 6.589 0.363 1.00 94.25 85 ARG A CA 1
ATOM 648 C C . ARG A 1 85 ? -13.576 7.359 -0.057 1.00 94.25 85 ARG A C 1
ATOM 650 O O . ARG A 1 85 ? -13.944 7.321 -1.221 1.00 94.25 85 ARG A O 1
ATOM 657 N N . SER A 1 86 ? -14.196 8.096 0.863 1.00 94.31 86 SER A N 1
ATOM 658 C CA . SER A 1 86 ? -15.382 8.894 0.536 1.00 94.31 86 SER A CA 1
ATOM 659 C C . SER A 1 86 ? -15.105 9.994 -0.496 1.00 94.31 86 SER A C 1
ATOM 661 O O . SER A 1 86 ? -16.018 10.414 -1.205 1.00 94.31 86 SER A O 1
ATOM 663 N N . LEU A 1 87 ? -13.861 10.478 -0.577 1.00 92.19 87 LEU A N 1
ATOM 664 C CA . LEU A 1 87 ? -13.444 11.456 -1.578 1.00 92.19 87 LEU A CA 1
ATOM 665 C C . LEU A 1 87 ? -13.210 10.786 -2.932 1.00 92.19 87 LEU A C 1
ATOM 667 O O . LEU A 1 87 ? -13.735 11.281 -3.926 1.00 92.19 87 LEU A O 1
ATOM 671 N N . ASP A 1 88 ? -12.498 9.657 -2.959 1.00 89.19 88 ASP A N 1
ATOM 672 C CA . ASP A 1 88 ? -12.273 8.884 -4.188 1.00 89.19 88 ASP A CA 1
ATOM 673 C C . ASP A 1 88 ? -13.592 8.417 -4.809 1.00 89.19 88 ASP A C 1
ATOM 675 O O . ASP A 1 88 ? -13.839 8.662 -5.989 1.00 89.19 88 ASP A O 1
ATOM 679 N N . ASP A 1 89 ? -14.491 7.848 -3.998 1.00 88.56 89 ASP A N 1
ATOM 680 C CA . ASP A 1 89 ? -15.799 7.376 -4.458 1.00 88.56 89 ASP A CA 1
ATOM 681 C C . ASP A 1 89 ? -16.590 8.520 -5.125 1.00 88.56 89 ASP A C 1
ATOM 683 O O . ASP A 1 89 ? -17.314 8.299 -6.090 1.00 88.56 89 ASP A O 1
ATOM 687 N N . ARG A 1 90 ? -16.444 9.769 -4.661 1.00 85.62 90 ARG A N 1
ATOM 688 C CA . ARG A 1 90 ? -17.117 10.936 -5.262 1.00 85.62 90 ARG A CA 1
ATOM 689 C C . ARG A 1 90 ? -16.481 11.404 -6.568 1.00 85.62 90 ARG A C 1
ATOM 691 O O . ARG A 1 90 ? -17.172 12.035 -7.365 1.00 85.62 90 ARG A O 1
ATOM 698 N N . ILE A 1 91 ? -15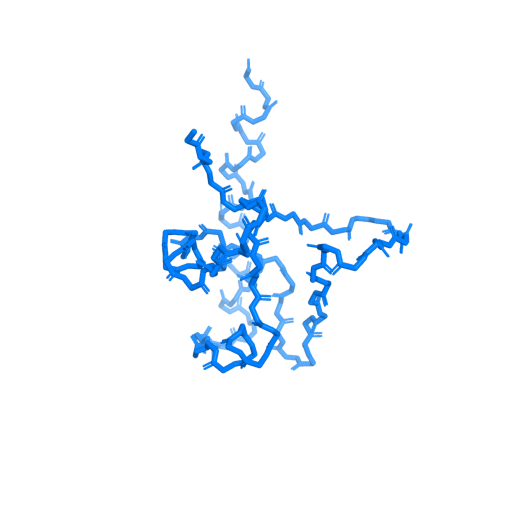.189 11.157 -6.766 1.00 82.69 91 ILE A N 1
ATOM 699 C CA . ILE A 1 91 ? -14.477 11.510 -7.999 1.00 82.69 91 ILE A CA 1
ATOM 700 C C . ILE A 1 91 ? -14.840 10.516 -9.103 1.00 82.69 91 ILE A C 1
ATOM 702 O O . ILE A 1 91 ? -15.149 10.948 -10.206 1.00 82.69 91 ILE A O 1
ATOM 706 N N . ASP A 1 92 ? -14.904 9.223 -8.784 1.00 73.88 92 ASP A N 1
ATOM 707 C CA . ASP A 1 92 ? -15.218 8.161 -9.750 1.00 73.88 92 ASP A CA 1
ATOM 708 C C . ASP A 1 92 ? -16.676 8.184 -10.259 1.00 73.88 92 ASP A C 1
ATOM 710 O O . ASP A 1 92 ? -16.995 7.540 -11.257 1.00 73.88 92 ASP A O 1
ATOM 714 N N . HIS A 1 93 ? -17.573 8.917 -9.587 1.00 57.69 93 HIS A N 1
ATOM 715 C CA . HIS A 1 93 ? -18.982 9.077 -9.980 1.00 57.69 93 HIS A CA 1
ATOM 716 C C . HIS A 1 93 ? -19.279 10.370 -10.774 1.00 57.69 93 HIS A C 1
ATOM 718 O O . HIS A 1 93 ? -20.454 10.686 -10.974 1.00 57.69 93 HIS A O 1
ATOM 724 N N . ASN A 1 94 ? -18.259 11.112 -11.227 1.00 42.00 94 ASN A N 1
ATOM 725 C CA . ASN A 1 94 ? -18.392 12.234 -12.175 1.00 42.00 94 ASN A CA 1
ATOM 726 C C . ASN A 1 94 ? -17.746 11.899 -13.522 1.00 42.00 94 ASN A C 1
ATOM 728 O O . ASN A 1 94 ? -18.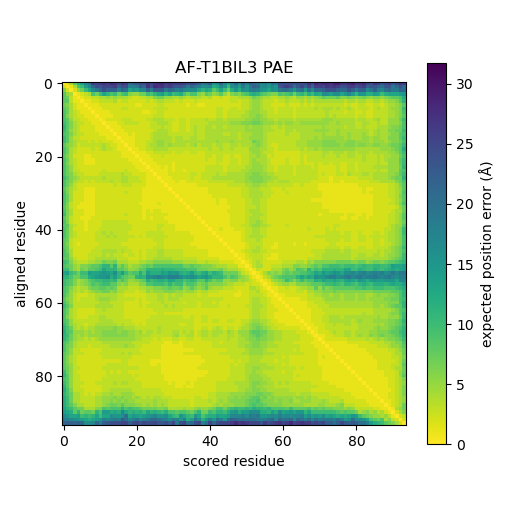302 12.346 -14.550 1.00 42.00 94 ASN A O 1
#

Nearest PDB structures (foldseek):
  7bto-assembly1_I  TM=8.558E-01  e=3.612E-02  Escherichia coli
  7xn7-assembly1_D  TM=2.564E-01  e=6.190E+00  Komagataella phaffii

Radius of gyration: 14.72 Å; Cα contacts (8 Å, |Δi|>4): 57; chains: 1; bounding box: 38×26×38 Å

Solvent-accessible surface area (backbone atoms only — not comparable to full-atom values): 6213 Å² total; per-residue (Å²): 132,88,93,71,64,91,81,84,81,80,90,61,96,78,86,82,61,93,90,57,86,88,83,76,67,54,92,80,48,48,60,59,30,52,49,52,55,52,58,77,36,35,69,60,56,47,70,58,43,43,69,46,101,84,70,55,73,42,71,52,65,67,62,60,71,65,54,87,76,91,78,66,59,55,67,58,35,49,55,55,27,51,54,54,47,58,51,51,60,59,57,79,75,111

Foldseek 3Di:
DPPWDDADDDPDDDDDDPQDDDDDDDPQADPLLVSVQVVVCGVVQQVQWDADPVGDTDRDPVNVVPPDDDRDGSVVSVVVSVVVVVVVVVVVVD

Organism: NCBI:txid410659

Mean predicted aligned error: 4.62 Å

Secondary structure (DSSP, 8-state):
----------SS-----TT-----PPTT--HHHHHHHHHHTHHHHHHTEEEPTTS-EEE-HHHHHTS------HHHHHHHHHHHHHHHHHHHT-

Sequence (94 aa):
MHQGIPIGIAIKNVAFNQDIKALRAQEGVDPNFLFYQLHGRRSELLGMVEFTGIGAGKLDTNKLLALPVNLPALEEQRQIAAIARSLDDRIDHN

InterPro domains:
  IPR000055 Type I restriction modification DNA specificity domain [PF01420] (9-92)
  IPR044946 Type I restriction modification DNA specificity domain superfamily [G3DSA:3.90.220.20] (4-94)